Protein AF-A0A6J7RYZ6-F1 (afdb_monomer_lite)

Radius of gyration: 15.86 Å; chains: 1; bounding box: 34×35×38 Å

Secondary structure (DSSP, 8-state):
-------SHHHHHHHHHHHHTT--GGGEEEETTEEEEESSSBEEEEEEPPPEEETTEEEEEEEEEEEEE-S--GGG-HHHHHHHHHTT-SS-EEEEETTTTEEEEEEEEEEETTTHHHHHHHHHHHHHHHTT---TTS-BPPSSGGGGGGSTT--PPP-

pLDDT: mean 81.86, std 18.03, range [25.12, 97.69]

Sequence (159 aa):
MVMNQLDDLGSRSVAALFEALQVDDLWSVAEERGFTWWSYRLAQRITASPVWSDSSMDCTTVRISTEVVVDVDPETDPCSVIAIANMQSTLSAVVWDPETKRISESCSVVVTDGNFHWLIDVLATAAILENQGLIPSAELAPDSKSDLTRFGDASLPPC

Organism: NCBI:txid449393

Foldseek 3Di:
DDPDPPVDPQQVLQVLLCVLLVADPLQWDDDNRWIWGPPDWWTKIWGKDPWDDDPNWTKIKIKIKTWAAFPADVVVVVVVVQVVVQVVDDQWGFDADPVRRTTITMHIDMDTPVCRPPVSVVVSVVNVVRVPHDHPHHRTRDPDSVCVVVPRPPDDDDD

Structure (mmCIF, N/CA/C/O backbone):
data_AF-A0A6J7RYZ6-F1
#
_entry.id   AF-A0A6J7RYZ6-F1
#
loop_
_atom_site.group_PDB
_atom_site.id
_atom_site.type_symbol
_atom_site.label_atom_id
_atom_site.label_alt_id
_atom_site.label_comp_id
_atom_site.label_asym_id
_atom_site.label_entity_id
_atom_site.label_seq_id
_atom_site.pdbx_PDB_ins_code
_atom_site.Cartn_x
_atom_site.Cartn_y
_atom_site.Cartn_z
_atom_site.occupancy
_atom_site.B_iso_or_equiv
_atom_site.auth_seq_id
_atom_site.auth_comp_id
_atom_site.auth_asym_id
_atom_site.auth_atom_id
_atom_site.pdbx_PDB_model_num
ATOM 1 N N . MET A 1 1 ? -1.330 -18.753 -12.377 1.00 45.03 1 MET A N 1
ATOM 2 C CA . MET A 1 1 ? -2.288 -17.632 -12.440 1.00 45.03 1 MET A CA 1
ATOM 3 C C . MET A 1 1 ? -1.760 -16.648 -13.478 1.00 45.03 1 MET A C 1
ATOM 5 O O . MET A 1 1 ? -0.562 -16.407 -13.474 1.00 45.03 1 MET A O 1
ATOM 9 N N . VAL A 1 2 ? -2.561 -16.193 -14.447 1.00 39.38 2 VAL A N 1
ATOM 10 C CA . VAL A 1 2 ? -2.072 -15.267 -15.489 1.00 39.38 2 VAL A CA 1
ATOM 11 C C . VAL A 1 2 ? -2.109 -13.853 -14.912 1.00 39.38 2 VAL A C 1
ATOM 13 O O . VAL A 1 2 ? -3.164 -13.227 -14.911 1.00 39.38 2 VAL A O 1
ATOM 16 N N . MET A 1 3 ? -0.974 -13.365 -14.401 1.00 47.22 3 MET A N 1
ATOM 17 C CA . MET A 1 3 ? -0.735 -11.925 -14.261 1.00 47.22 3 MET A CA 1
ATOM 18 C C . MET A 1 3 ? -0.872 -11.320 -15.659 1.00 47.22 3 MET A C 1
ATOM 20 O O . MET A 1 3 ? -0.070 -11.610 -16.549 1.00 47.22 3 MET A O 1
ATOM 24 N N . ASN A 1 4 ? -1.946 -10.566 -15.887 1.00 46.28 4 ASN A N 1
ATOM 25 C CA . ASN A 1 4 ? -2.162 -9.863 -17.141 1.00 46.28 4 ASN A CA 1
ATOM 26 C C . ASN A 1 4 ? -0.945 -8.955 -17.395 1.00 46.28 4 ASN A C 1
ATOM 28 O O . ASN A 1 4 ? -0.531 -8.219 -16.504 1.00 46.28 4 ASN A O 1
ATOM 32 N N . GLN A 1 5 ? -0.338 -9.080 -18.575 1.00 46.84 5 GLN A N 1
ATOM 33 C CA . GLN A 1 5 ? 0.918 -8.439 -18.975 1.00 46.84 5 GLN A CA 1
ATOM 34 C C . GLN A 1 5 ? 0.762 -6.912 -19.082 1.00 46.84 5 GLN A C 1
ATOM 36 O O . GLN A 1 5 ? 0.661 -6.355 -20.170 1.00 46.84 5 GLN A O 1
ATOM 41 N N . LEU A 1 6 ? 0.740 -6.226 -17.946 1.00 55.91 6 LEU A N 1
ATOM 42 C CA . LEU A 1 6 ? 1.203 -4.850 -17.848 1.00 55.91 6 LEU A CA 1
ATOM 43 C C . LEU A 1 6 ? 2.713 -4.949 -17.614 1.00 55.91 6 LEU A C 1
ATOM 45 O O . LEU A 1 6 ? 3.143 -5.140 -16.485 1.00 55.91 6 LEU A O 1
ATOM 49 N N . ASP A 1 7 ? 3.519 -4.909 -18.674 1.00 76.25 7 ASP A N 1
ATOM 50 C CA . ASP A 1 7 ? 4.991 -4.986 -18.593 1.00 76.25 7 ASP A CA 1
ATOM 51 C C . ASP A 1 7 ? 5.604 -3.619 -18.233 1.00 76.25 7 ASP A C 1
ATOM 53 O O . ASP A 1 7 ? 6.533 -3.128 -18.870 1.00 76.25 7 ASP A O 1
ATOM 57 N N . ASP A 1 8 ? 5.007 -2.943 -17.251 1.00 91.19 8 ASP A N 1
ATOM 58 C CA . ASP A 1 8 ? 5.429 -1.621 -16.805 1.00 91.19 8 ASP A CA 1
ATOM 59 C C . ASP A 1 8 ? 6.101 -1.677 -15.427 1.00 91.19 8 ASP A C 1
ATOM 61 O O . ASP A 1 8 ? 6.044 -2.680 -14.706 1.00 91.19 8 ASP A O 1
ATOM 65 N N . LEU A 1 9 ? 6.774 -0.585 -15.058 1.00 94.06 9 LEU A N 1
ATOM 66 C CA . LEU A 1 9 ? 7.530 -0.487 -13.811 1.00 94.06 9 LEU A CA 1
ATOM 67 C C . LEU A 1 9 ? 6.680 -0.788 -12.561 1.00 94.06 9 LEU A C 1
ATOM 69 O O . LEU A 1 9 ? 7.183 -1.384 -11.606 1.00 94.06 9 LEU A O 1
ATOM 73 N N . GLY A 1 10 ? 5.401 -0.408 -12.559 1.00 94.44 10 GLY A N 1
ATOM 74 C CA . GLY A 1 10 ? 4.484 -0.643 -11.443 1.00 94.44 10 GLY A CA 1
ATOM 75 C C . GLY A 1 10 ? 4.211 -2.126 -11.247 1.00 94.44 10 GLY A C 1
ATOM 76 O O . GLY A 1 10 ? 4.448 -2.667 -10.168 1.00 94.44 10 GLY A O 1
ATOM 77 N N . SER A 1 11 ? 3.798 -2.803 -12.312 1.00 93.38 11 SER A N 1
ATOM 78 C CA . SER A 1 11 ? 3.532 -4.243 -12.293 1.00 93.38 11 SER A CA 1
ATOM 79 C C . SER A 1 11 ? 4.779 -5.069 -11.987 1.00 93.38 11 SER A C 1
ATOM 81 O O . SER A 1 11 ? 4.708 -6.020 -11.210 1.00 93.38 11 SER A O 1
ATOM 83 N N . ARG A 1 12 ? 5.944 -4.673 -12.523 1.00 94.44 12 ARG A N 1
ATOM 84 C CA . ARG A 1 12 ? 7.242 -5.281 -12.180 1.00 94.44 12 ARG A CA 1
ATOM 85 C C . ARG A 1 12 ? 7.554 -5.147 -10.688 1.00 94.44 12 ARG A C 1
ATOM 87 O O . ARG A 1 12 ? 8.056 -6.092 -10.088 1.00 94.44 12 ARG A O 1
ATOM 94 N N . SER A 1 13 ? 7.239 -4.000 -10.083 1.00 95.69 13 SER A N 1
ATOM 95 C CA . SER A 1 13 ? 7.470 -3.753 -8.652 1.00 95.69 13 SER A CA 1
ATOM 96 C C . SER A 1 13 ? 6.551 -4.590 -7.768 1.00 95.69 13 SER A C 1
ATOM 98 O O . SER A 1 13 ? 7.012 -5.192 -6.803 1.00 95.69 13 SER A O 1
ATOM 100 N N . VAL A 1 14 ? 5.267 -4.683 -8.125 1.00 96.25 14 VAL A N 1
ATOM 101 C CA . VAL A 1 14 ? 4.295 -5.534 -7.420 1.00 96.25 14 VAL A CA 1
ATOM 102 C C . VAL A 1 14 ? 4.698 -7.007 -7.509 1.00 96.25 14 VAL A C 1
ATOM 104 O O . VAL A 1 14 ? 4.702 -7.695 -6.492 1.00 96.25 14 VAL A O 1
ATOM 107 N N . ALA A 1 15 ? 5.094 -7.481 -8.694 1.00 94.62 15 ALA A N 1
ATOM 108 C CA . ALA A 1 15 ? 5.557 -8.853 -8.890 1.00 94.62 15 ALA A CA 1
ATOM 109 C C . ALA A 1 15 ? 6.811 -9.164 -8.059 1.00 94.62 15 ALA A C 1
ATOM 111 O O . ALA A 1 15 ? 6.862 -10.178 -7.368 1.00 94.62 15 ALA A O 1
ATOM 112 N N . ALA A 1 16 ? 7.793 -8.259 -8.066 1.00 95.38 16 ALA A N 1
ATOM 113 C CA . ALA A 1 16 ? 9.008 -8.422 -7.277 1.00 95.38 16 ALA A CA 1
ATOM 114 C C . ALA A 1 16 ? 8.720 -8.449 -5.766 1.00 95.38 16 ALA A C 1
ATOM 116 O O . ALA A 1 16 ? 9.335 -9.230 -5.047 1.00 95.38 16 ALA A O 1
ATOM 117 N N . LEU A 1 17 ? 7.758 -7.654 -5.280 1.00 95.88 17 LEU A N 1
ATOM 118 C CA . LEU A 1 17 ? 7.319 -7.709 -3.881 1.00 95.88 17 LEU A CA 1
ATOM 119 C C . LEU A 1 17 ? 6.590 -9.008 -3.542 1.00 95.88 17 LEU A C 1
ATOM 121 O O . LEU A 1 17 ? 6.826 -9.563 -2.472 1.00 95.88 17 LEU A O 1
ATOM 125 N N . PHE A 1 18 ? 5.742 -9.509 -4.440 1.00 95.06 18 PHE A N 1
ATOM 126 C CA . PHE A 1 18 ? 5.071 -10.798 -4.269 1.00 95.06 18 PHE A CA 1
ATOM 127 C C . PHE A 1 18 ? 6.091 -11.934 -4.096 1.00 95.06 18 PHE A C 1
ATOM 129 O O . PHE A 1 18 ? 5.981 -12.749 -3.179 1.00 95.06 18 PHE A O 1
ATOM 136 N N . GLU A 1 19 ? 7.133 -11.943 -4.934 1.00 94.88 19 GLU A N 1
ATOM 137 C CA . GLU A 1 19 ? 8.236 -12.901 -4.837 1.00 94.88 19 GLU A CA 1
ATOM 138 C C . GLU A 1 19 ? 9.074 -12.693 -3.568 1.00 94.88 19 GLU A C 1
ATOM 140 O O . GLU A 1 19 ? 9.326 -13.652 -2.837 1.00 94.88 19 GLU A O 1
ATOM 145 N N . ALA A 1 20 ? 9.485 -11.459 -3.265 1.00 94.38 20 ALA A N 1
ATOM 146 C CA . ALA A 1 20 ? 10.329 -11.152 -2.108 1.00 94.38 20 ALA A CA 1
ATOM 147 C C . ALA A 1 20 ? 9.652 -11.508 -0.773 1.00 94.38 20 ALA A C 1
ATOM 149 O O . ALA A 1 20 ? 10.309 -12.001 0.144 1.00 94.38 20 ALA A O 1
ATOM 150 N N . LEU A 1 21 ? 8.335 -11.308 -0.678 1.00 93.00 21 LEU A N 1
ATOM 151 C CA . LEU A 1 21 ? 7.532 -11.643 0.500 1.00 93.00 21 LEU A CA 1
ATOM 152 C C . LEU A 1 21 ? 7.122 -13.120 0.560 1.00 93.00 21 LEU A C 1
ATOM 154 O O . LEU A 1 21 ? 6.544 -13.538 1.562 1.00 93.00 21 LEU A O 1
ATOM 158 N N . GLN A 1 22 ? 7.443 -13.909 -0.475 1.00 92.75 22 GLN A N 1
ATOM 159 C CA . GLN A 1 22 ? 7.077 -15.326 -0.584 1.00 92.75 22 GLN A CA 1
ATOM 160 C C . GLN A 1 22 ? 5.568 -15.538 -0.387 1.00 92.75 22 GLN A C 1
ATOM 162 O O . GLN A 1 22 ? 5.137 -16.416 0.364 1.00 92.75 22 GLN A O 1
ATOM 167 N N . VAL A 1 23 ? 4.766 -14.695 -1.041 1.00 91.88 23 VAL A N 1
ATOM 168 C CA . VAL A 1 23 ? 3.306 -14.729 -0.928 1.00 91.88 23 VAL A CA 1
ATOM 169 C C . VAL A 1 23 ? 2.769 -16.043 -1.501 1.00 91.88 23 VAL A C 1
ATOM 171 O O . VAL A 1 23 ? 3.155 -16.476 -2.586 1.00 91.88 23 VAL A O 1
ATOM 174 N N . ASP A 1 24 ? 1.865 -16.687 -0.763 1.00 88.31 24 ASP A N 1
ATOM 175 C CA . ASP A 1 24 ? 1.126 -17.856 -1.239 1.00 88.31 24 ASP A CA 1
ATOM 176 C C . ASP A 1 24 ? -0.101 -17.385 -2.034 1.00 88.31 24 ASP A C 1
ATOM 178 O O . ASP A 1 24 ? -0.958 -16.674 -1.499 1.00 88.31 24 ASP A O 1
ATOM 182 N N . ASP A 1 25 ? -0.218 -17.825 -3.292 1.00 86.69 25 ASP A N 1
ATOM 183 C CA . ASP A 1 25 ? -1.382 -17.587 -4.159 1.00 86.69 25 ASP A CA 1
ATOM 184 C C . ASP A 1 25 ? -2.710 -17.895 -3.441 1.00 86.69 25 ASP A C 1
ATOM 186 O O . ASP A 1 25 ? -3.712 -17.216 -3.647 1.00 86.69 25 ASP A O 1
ATOM 190 N N . LEU A 1 26 ? -2.734 -18.907 -2.566 1.00 85.62 26 LEU A N 1
ATOM 191 C CA . LEU A 1 26 ? -3.929 -19.337 -1.836 1.00 85.62 26 LEU A CA 1
ATOM 192 C C . LEU A 1 26 ? -4.350 -18.381 -0.715 1.00 85.62 26 LEU A C 1
ATOM 194 O O . LEU A 1 26 ? -5.464 -18.520 -0.211 1.00 85.62 26 LEU A O 1
ATOM 198 N N . TRP A 1 27 ? -3.468 -17.473 -0.306 1.00 87.06 27 TRP A N 1
ATOM 199 C CA . TRP A 1 27 ? -3.695 -16.463 0.731 1.00 87.06 27 TRP A CA 1
ATOM 200 C C . TRP A 1 27 ? -3.581 -15.048 0.177 1.00 87.06 27 TRP A C 1
ATOM 202 O O . TRP A 1 27 ? -3.318 -14.100 0.918 1.00 87.06 27 TRP A O 1
ATOM 212 N N . SER A 1 28 ? -3.802 -14.907 -1.128 1.00 91.19 28 SER A N 1
ATOM 213 C CA . SER A 1 28 ? -3.821 -13.624 -1.805 1.00 91.19 28 SER A CA 1
ATOM 214 C C . SER A 1 28 ? -4.994 -13.520 -2.772 1.00 91.19 28 SER A C 1
ATOM 216 O O . SER A 1 28 ? -5.542 -14.510 -3.259 1.00 91.19 28 SER A O 1
ATOM 218 N N . VAL A 1 29 ? -5.399 -12.285 -3.027 1.00 91.62 29 VAL A N 1
ATOM 219 C CA . VAL A 1 29 ? -6.380 -11.906 -4.033 1.00 91.62 29 VAL A CA 1
ATOM 220 C C . VAL A 1 29 ? -5.693 -10.900 -4.944 1.00 91.62 29 VAL A C 1
ATOM 222 O O . VAL A 1 29 ? -5.225 -9.858 -4.487 1.00 91.62 29 VAL A O 1
ATOM 225 N N . ALA A 1 30 ? -5.603 -11.232 -6.231 1.00 90.06 30 ALA A N 1
ATOM 226 C CA . ALA A 1 30 ? -5.030 -10.340 -7.229 1.00 90.06 30 ALA A CA 1
ATOM 227 C C . ALA A 1 30 ? -5.969 -9.161 -7.512 1.00 90.06 30 ALA A C 1
ATOM 229 O O . ALA A 1 30 ? -7.185 -9.326 -7.601 1.00 90.06 30 ALA A O 1
ATOM 230 N N . GLU A 1 31 ? -5.379 -7.992 -7.718 1.00 89.75 31 GLU A N 1
ATOM 231 C CA . GLU A 1 31 ? -6.044 -6.759 -8.133 1.00 89.75 31 GLU A CA 1
ATOM 232 C C . GLU A 1 31 ? -5.426 -6.279 -9.459 1.00 89.75 31 GLU A C 1
ATOM 234 O O . GLU A 1 31 ? -4.396 -6.792 -9.899 1.00 89.75 31 GLU A O 1
ATOM 239 N N . GLU A 1 32 ? -6.036 -5.293 -10.124 1.00 87.56 32 GLU A N 1
ATOM 240 C CA . GLU A 1 32 ? -5.596 -4.849 -11.459 1.00 87.56 32 GLU A CA 1
ATOM 241 C C . GLU A 1 32 ? -4.115 -4.429 -11.500 1.00 87.56 32 GLU A C 1
ATOM 243 O O . GLU A 1 32 ? -3.398 -4.777 -12.439 1.00 87.56 32 GLU A O 1
ATOM 248 N N . ARG A 1 33 ? -3.647 -3.701 -10.476 1.00 92.50 33 ARG A N 1
ATOM 249 C CA . ARG A 1 33 ? -2.251 -3.240 -10.343 1.00 92.50 33 ARG A CA 1
ATOM 250 C C . ARG A 1 33 ? -1.703 -3.511 -8.944 1.00 92.50 33 ARG A C 1
ATOM 252 O O . ARG A 1 33 ? -1.050 -2.654 -8.349 1.00 92.50 33 ARG A O 1
ATOM 259 N N . GLY A 1 34 ? -2.023 -4.677 -8.391 1.00 95.19 34 GLY A N 1
ATOM 260 C CA . GLY A 1 34 ? -1.722 -4.990 -7.002 1.00 95.19 34 GLY A CA 1
ATOM 261 C C . GLY A 1 34 ? -2.206 -6.360 -6.556 1.00 95.19 34 GLY A C 1
ATOM 262 O O . GLY A 1 34 ? -2.649 -7.181 -7.358 1.00 95.19 34 GLY A O 1
ATOM 263 N N . PHE A 1 35 ? -2.137 -6.588 -5.254 1.00 94.56 35 PHE A N 1
ATOM 264 C CA . PHE A 1 35 ? -2.771 -7.714 -4.586 1.00 94.56 35 PHE A CA 1
ATOM 265 C C . PHE A 1 35 ? -3.047 -7.372 -3.123 1.00 94.56 35 PHE A C 1
ATOM 267 O O . PHE A 1 35 ? -2.339 -6.574 -2.508 1.00 94.56 35 PHE A O 1
ATOM 274 N N . THR A 1 36 ? -4.051 -8.027 -2.554 1.00 93.31 36 THR A N 1
ATOM 275 C CA . THR A 1 36 ? -4.242 -8.113 -1.104 1.00 93.31 36 THR A CA 1
ATOM 276 C C . THR A 1 36 ? -3.840 -9.507 -0.646 1.00 93.31 36 THR A C 1
ATOM 278 O O . THR A 1 36 ? -4.178 -10.488 -1.304 1.00 93.31 36 THR A O 1
ATOM 281 N N . TRP A 1 37 ? -3.116 -9.625 0.462 1.00 92.25 37 TRP A N 1
ATOM 282 C CA . TRP A 1 37 ? -2.745 -10.914 1.042 1.00 92.25 37 TRP A CA 1
ATOM 283 C C . TRP A 1 37 ? -2.856 -10.916 2.564 1.00 92.25 37 TRP A C 1
ATOM 285 O O . TRP A 1 37 ? -2.851 -9.868 3.210 1.00 92.25 37 TRP A O 1
ATOM 295 N N . TRP A 1 38 ? -2.948 -12.119 3.128 1.00 89.06 38 TRP A N 1
ATOM 296 C CA . TRP A 1 38 ? -3.029 -12.345 4.568 1.00 89.06 38 TRP A CA 1
ATOM 297 C C . TRP A 1 38 ? -1.811 -13.140 5.025 1.00 89.06 38 TRP A C 1
ATOM 299 O O . TRP A 1 38 ? -1.800 -14.369 4.981 1.00 89.06 38 TRP A O 1
ATOM 309 N N . SER A 1 39 ? -0.779 -12.429 5.484 1.00 78.56 39 SER A N 1
ATOM 310 C CA . SER A 1 39 ? 0.449 -13.047 6.005 1.00 78.56 39 SER A CA 1
ATOM 311 C C . SER A 1 39 ? 0.198 -13.842 7.293 1.00 78.56 39 SER A C 1
ATOM 313 O O . SER A 1 39 ? 0.835 -14.866 7.538 1.00 78.56 39 SER A O 1
ATOM 315 N N . TYR A 1 40 ? -0.759 -13.389 8.111 1.00 76.69 40 TYR A N 1
ATOM 316 C CA . TYR A 1 40 ? -1.292 -14.140 9.245 1.00 76.69 40 TYR A CA 1
ATOM 317 C C . TYR A 1 40 ? -2.698 -13.680 9.633 1.00 76.69 40 TYR A C 1
ATOM 319 O O . TYR A 1 40 ? -3.653 -14.409 9.406 1.00 76.69 40 TYR A O 1
ATOM 327 N N . ARG A 1 41 ? -2.825 -12.495 10.252 1.00 76.31 41 ARG A N 1
ATOM 328 C CA . ARG A 1 41 ? -4.104 -11.973 10.768 1.00 76.31 41 ARG A CA 1
ATOM 329 C C . ARG A 1 41 ? -4.603 -10.736 10.056 1.00 76.31 41 ARG A C 1
ATOM 331 O O . ARG A 1 41 ? -5.802 -10.529 10.081 1.00 76.31 41 ARG A O 1
ATOM 338 N N . LEU A 1 42 ? -3.722 -9.932 9.483 1.00 82.94 42 LEU A N 1
ATOM 339 C CA . LEU A 1 42 ? -4.093 -8.653 8.895 1.00 82.94 42 LEU A CA 1
ATOM 340 C C . LEU A 1 42 ? -4.147 -8.785 7.379 1.00 82.94 42 LEU A C 1
ATOM 342 O O . LEU A 1 42 ? -3.307 -9.470 6.788 1.00 82.94 42 LEU A O 1
ATOM 346 N N . ALA A 1 43 ? -5.130 -8.125 6.776 1.00 88.25 43 ALA A N 1
ATOM 347 C CA . ALA A 1 43 ? -5.129 -7.868 5.348 1.00 88.25 43 ALA A CA 1
ATOM 348 C C . ALA A 1 43 ? -4.076 -6.794 5.043 1.00 88.25 43 ALA A C 1
ATOM 350 O O . ALA A 1 43 ? -4.165 -5.661 5.525 1.00 88.25 43 ALA A O 1
ATOM 351 N N . GLN A 1 44 ? -3.083 -7.151 4.234 1.00 91.56 44 GLN A N 1
ATOM 352 C CA . GLN A 1 44 ? -2.108 -6.213 3.698 1.00 91.56 44 GLN A CA 1
ATOM 353 C C . GLN A 1 44 ? -2.315 -6.095 2.195 1.00 91.56 44 GLN A C 1
ATOM 355 O O . GLN A 1 44 ? -2.328 -7.088 1.470 1.00 91.56 44 GLN A O 1
ATOM 360 N N . ARG A 1 45 ? -2.470 -4.867 1.720 1.00 94.06 45 ARG A N 1
ATOM 361 C CA . ARG A 1 45 ? -2.658 -4.546 0.311 1.00 94.06 45 ARG A CA 1
ATOM 362 C C . ARG A 1 45 ? -1.400 -3.895 -0.245 1.00 94.06 45 ARG A C 1
ATOM 364 O O . ARG A 1 45 ? -0.870 -2.959 0.345 1.00 94.06 45 ARG A O 1
ATOM 371 N N . ILE A 1 46 ? -0.947 -4.372 -1.399 1.00 95.75 46 ILE A N 1
ATOM 372 C CA . ILE A 1 46 ? 0.181 -3.823 -2.151 1.00 95.75 46 ILE A CA 1
ATOM 373 C C . ILE A 1 46 ? -0.331 -3.396 -3.520 1.00 95.75 46 ILE A C 1
ATOM 375 O O . ILE A 1 46 ? -0.861 -4.211 -4.268 1.00 95.75 46 ILE A O 1
ATOM 379 N N . THR A 1 47 ? -0.169 -2.120 -3.858 1.00 96.62 47 THR A N 1
ATOM 380 C CA . THR A 1 47 ? -0.625 -1.550 -5.134 1.00 96.62 47 THR A CA 1
ATOM 381 C C . THR A 1 47 ? 0.444 -0.685 -5.778 1.00 96.62 47 THR A C 1
ATOM 383 O O . THR A 1 47 ? 1.317 -0.138 -5.102 1.00 96.62 47 THR A O 1
ATOM 386 N N . ALA A 1 48 ? 0.349 -0.527 -7.093 1.00 96.88 48 ALA A N 1
ATOM 387 C CA . ALA A 1 48 ? 1.113 0.443 -7.857 1.00 96.88 48 ALA A CA 1
ATOM 388 C C . ALA A 1 48 ? 0.178 1.416 -8.589 1.00 96.88 48 ALA A C 1
ATOM 390 O O . ALA A 1 48 ? -0.778 1.003 -9.253 1.00 96.88 48 ALA A O 1
ATOM 391 N N . SER A 1 49 ? 0.490 2.713 -8.539 1.00 96.00 49 SER A N 1
ATOM 392 C CA . SER A 1 49 ? -0.154 3.731 -9.379 1.00 96.00 49 SER A CA 1
ATOM 393 C C . SER A 1 49 ? 0.234 3.553 -10.847 1.00 96.00 49 SER A C 1
ATOM 395 O O . SER A 1 49 ? 1.341 3.074 -11.105 1.00 96.00 49 SER A O 1
ATOM 397 N N . PRO A 1 50 ? -0.586 3.978 -11.825 1.00 94.31 50 PRO A N 1
ATOM 398 C CA . PRO A 1 50 ? -0.153 4.057 -13.221 1.00 94.31 50 PRO A CA 1
ATOM 399 C C . PRO A 1 50 ? 1.215 4.734 -13.359 1.00 94.31 50 PRO A C 1
ATOM 401 O O . PRO A 1 50 ? 1.547 5.625 -12.568 1.00 94.31 50 PRO A O 1
ATOM 404 N N . VAL A 1 51 ? 2.002 4.299 -14.347 1.00 95.00 51 VAL A N 1
ATOM 405 C CA . VAL A 1 51 ? 3.299 4.921 -14.628 1.00 95.00 51 VAL A CA 1
ATOM 406 C C . VAL A 1 51 ? 3.076 6.359 -15.084 1.00 95.00 51 VAL A C 1
ATOM 408 O O . VAL A 1 51 ? 2.236 6.637 -15.940 1.00 95.00 51 VAL A O 1
ATOM 411 N N . TRP A 1 52 ? 3.839 7.270 -14.499 1.00 94.50 52 TRP A N 1
ATOM 412 C CA . TRP A 1 52 ? 3.900 8.678 -14.858 1.00 94.50 52 TRP A CA 1
ATOM 413 C C . TRP A 1 52 ? 5.357 9.060 -15.099 1.00 94.50 52 TRP A C 1
ATOM 415 O O . TRP A 1 52 ? 6.262 8.418 -14.573 1.00 94.50 52 TRP A O 1
ATOM 425 N N . SER A 1 53 ? 5.599 10.092 -15.902 1.00 93.00 53 SER A N 1
ATOM 426 C CA . SER A 1 53 ? 6.966 10.497 -16.235 1.00 93.00 53 SER A CA 1
ATOM 427 C C . SER A 1 53 ? 7.373 11.762 -15.481 1.00 93.00 53 SER A C 1
ATOM 429 O O . SER A 1 53 ? 6.661 12.766 -15.522 1.00 93.00 53 SER A O 1
ATOM 431 N N . ASP A 1 54 ? 8.556 11.743 -14.868 1.00 89.38 54 ASP A N 1
ATOM 432 C CA . ASP A 1 54 ? 9.263 12.934 -14.391 1.00 89.38 54 ASP A CA 1
ATOM 433 C C . ASP A 1 54 ? 10.504 13.149 -15.247 1.00 89.38 54 ASP A C 1
ATOM 435 O O . ASP A 1 54 ? 11.412 12.325 -15.241 1.00 89.38 54 ASP A O 1
ATOM 439 N N . SER A 1 55 ? 10.579 14.255 -15.988 1.00 87.19 55 SER A N 1
ATOM 440 C CA . SER A 1 55 ? 11.809 14.614 -16.707 1.00 87.19 55 SER A CA 1
ATOM 441 C C . SER A 1 55 ? 12.354 13.475 -17.595 1.00 87.19 55 SER A C 1
ATOM 443 O O . SER A 1 55 ? 13.562 13.251 -17.647 1.00 87.19 55 SER A O 1
ATOM 445 N N . SER A 1 56 ? 11.464 12.756 -18.298 1.00 84.94 56 SER A N 1
ATOM 446 C CA . SER A 1 56 ? 11.721 11.545 -19.117 1.00 84.94 56 SER A CA 1
ATOM 447 C C . SER A 1 56 ? 12.110 10.260 -18.366 1.00 84.94 56 SER A C 1
ATOM 449 O O . SER A 1 56 ? 12.459 9.269 -19.000 1.00 84.94 56 SER A O 1
ATOM 451 N N . MET A 1 57 ? 12.022 10.257 -17.037 1.00 90.94 57 MET A N 1
ATOM 452 C CA . MET A 1 57 ? 12.139 9.070 -16.195 1.00 90.94 57 MET A CA 1
ATOM 453 C C . MET A 1 57 ? 10.753 8.504 -15.908 1.00 90.94 57 MET A C 1
ATOM 455 O O . MET A 1 57 ? 9.870 9.244 -15.479 1.00 90.94 57 MET A O 1
ATOM 459 N N . ASP A 1 58 ? 10.579 7.203 -16.113 1.00 93.25 58 ASP A N 1
ATOM 460 C CA . ASP A 1 58 ? 9.353 6.515 -15.729 1.00 93.25 58 ASP A CA 1
ATOM 461 C C . ASP A 1 58 ? 9.332 6.276 -14.218 1.00 93.25 58 ASP A C 1
ATOM 463 O O . ASP A 1 58 ? 10.283 5.761 -13.619 1.00 93.25 58 ASP A O 1
ATOM 467 N N . CYS A 1 59 ? 8.220 6.673 -13.614 1.00 96.19 59 CYS A N 1
ATOM 468 C CA . CYS A 1 59 ? 7.978 6.654 -12.187 1.00 96.19 59 CYS A CA 1
ATOM 469 C C . CYS A 1 59 ? 6.654 5.943 -11.900 1.00 96.19 59 CYS A C 1
ATOM 471 O O . CYS A 1 59 ? 5.681 6.048 -12.644 1.00 96.19 59 CYS A O 1
ATOM 473 N N . THR A 1 60 ? 6.590 5.246 -10.775 1.00 97.25 60 THR A N 1
ATOM 474 C CA . THR A 1 60 ? 5.356 4.656 -10.251 1.00 97.25 60 THR A CA 1
ATOM 475 C C . THR A 1 60 ? 5.351 4.799 -8.742 1.00 97.25 60 THR A C 1
ATOM 477 O O . THR A 1 60 ? 6.386 4.638 -8.101 1.00 97.25 60 THR A O 1
ATOM 480 N N . THR A 1 61 ? 4.199 5.072 -8.147 1.00 97.69 61 THR A N 1
ATOM 481 C CA . THR A 1 61 ? 4.066 5.041 -6.691 1.00 97.69 61 THR A CA 1
ATOM 482 C C . THR A 1 61 ? 3.653 3.640 -6.280 1.00 97.69 61 THR A C 1
ATOM 484 O O . THR A 1 61 ? 2.586 3.183 -6.681 1.00 97.69 61 THR A O 1
ATOM 487 N N . VAL A 1 62 ? 4.482 2.960 -5.493 1.00 97.38 62 VAL A N 1
ATOM 488 C CA . VAL A 1 62 ? 4.108 1.708 -4.829 1.00 97.38 62 VAL A CA 1
ATOM 489 C C . VAL A 1 62 ? 3.614 2.042 -3.432 1.00 97.38 62 VAL A C 1
ATOM 491 O O . VAL A 1 62 ? 4.283 2.769 -2.694 1.00 97.38 62 VAL A O 1
ATOM 494 N N . ARG A 1 63 ? 2.440 1.520 -3.082 1.00 96.56 63 ARG A N 1
ATOM 495 C CA . ARG A 1 63 ? 1.841 1.645 -1.757 1.00 96.56 63 ARG A CA 1
ATOM 496 C C . ARG A 1 63 ? 1.662 0.270 -1.138 1.00 96.56 63 ARG A C 1
ATOM 498 O O . ARG A 1 63 ? 1.114 -0.625 -1.776 1.00 96.56 63 ARG A O 1
ATOM 505 N N . ILE A 1 64 ? 2.081 0.154 0.111 1.00 95.12 64 ILE A N 1
ATOM 506 C CA . ILE A 1 64 ? 1.802 -0.969 0.998 1.00 95.12 64 ILE A CA 1
ATOM 507 C C . ILE A 1 64 ? 0.893 -0.411 2.080 1.00 95.12 64 ILE A C 1
ATOM 509 O O . ILE A 1 64 ? 1.169 0.662 2.610 1.00 95.12 64 ILE A O 1
ATOM 513 N N . SER A 1 65 ? -0.227 -1.070 2.333 1.00 92.75 65 SER A N 1
ATOM 514 C CA . SER A 1 65 ? -1.151 -0.662 3.380 1.00 92.75 65 SER A CA 1
ATOM 515 C C . SER A 1 65 ? -1.673 -1.874 4.123 1.00 92.75 65 SER A C 1
ATOM 517 O O . SER A 1 65 ? -2.318 -2.731 3.515 1.00 92.75 65 SER A O 1
ATOM 519 N N . THR A 1 66 ? -1.438 -1.917 5.425 1.00 90.88 66 THR A N 1
ATOM 520 C CA . THR A 1 66 ? -1.993 -2.925 6.321 1.00 90.88 66 THR A CA 1
ATOM 521 C C . THR A 1 66 ? -3.105 -2.304 7.133 1.00 90.88 66 THR A C 1
ATOM 523 O O . THR A 1 66 ? -2.903 -1.325 7.851 1.00 90.88 66 THR A O 1
ATOM 526 N N . GLU A 1 67 ? -4.291 -2.883 7.045 1.00 86.94 67 GLU A N 1
ATOM 527 C CA . GLU A 1 67 ? -5.411 -2.396 7.827 1.00 86.94 67 GLU A CA 1
ATOM 528 C C . GLU A 1 67 ? -5.316 -2.860 9.281 1.00 86.94 67 GLU A C 1
ATOM 530 O O . GLU A 1 67 ? -5.101 -4.041 9.555 1.00 86.94 67 GLU A O 1
ATOM 535 N N . VAL A 1 68 ? -5.497 -1.928 10.219 1.00 85.94 68 VAL A N 1
ATOM 536 C CA . VAL A 1 68 ? -5.316 -2.197 11.653 1.00 85.94 68 VAL A CA 1
ATOM 537 C C . VAL A 1 68 ? -6.579 -1.968 12.487 1.00 85.94 68 VAL A C 1
ATOM 539 O O . VAL A 1 68 ? -6.744 -2.619 13.519 1.00 85.94 68 VAL A O 1
ATOM 542 N N . VAL A 1 69 ? -7.484 -1.078 12.061 1.00 86.12 69 VAL A N 1
ATOM 543 C CA . VAL A 1 69 ? -8.770 -0.829 12.739 1.00 86.12 69 VAL A CA 1
ATOM 544 C C . VAL A 1 69 ? -9.861 -0.522 11.716 1.00 86.12 69 VAL A C 1
ATOM 546 O O . VAL A 1 69 ? -9.673 0.350 10.865 1.00 86.12 69 VAL A O 1
ATOM 549 N N . VAL A 1 70 ? -11.014 -1.178 11.855 1.00 85.06 70 VAL A N 1
ATOM 550 C CA . VAL A 1 70 ? -12.251 -0.864 11.119 1.00 85.06 70 VAL A CA 1
ATOM 551 C C . VAL A 1 70 ? -13.277 -0.156 11.998 1.00 85.06 70 VAL A C 1
ATOM 553 O O . VAL A 1 70 ? -13.168 -0.166 13.224 1.00 85.06 70 VAL A O 1
ATOM 556 N N . ASP A 1 71 ? -14.291 0.434 11.361 1.00 88.25 71 ASP A N 1
ATOM 557 C CA . ASP A 1 71 ? -15.435 1.070 12.024 1.00 88.25 71 ASP A CA 1
ATOM 558 C C . ASP A 1 71 ? -15.035 2.148 13.046 1.00 88.25 71 ASP A C 1
ATOM 560 O O . ASP A 1 71 ? -15.627 2.285 14.118 1.00 88.25 71 ASP A O 1
ATOM 564 N N . VAL A 1 72 ? -14.018 2.939 12.701 1.00 88.12 72 VAL A N 1
ATOM 565 C CA . VAL A 1 72 ? -13.510 4.019 13.550 1.00 88.12 72 VAL A CA 1
ATOM 566 C C . VAL A 1 72 ? -14.571 5.104 13.702 1.00 88.12 72 VAL A C 1
ATOM 568 O O . VAL A 1 72 ? -15.063 5.654 12.713 1.00 88.12 72 VAL A O 1
ATOM 571 N N . ASP A 1 73 ? -14.902 5.432 14.950 1.00 89.94 73 ASP A N 1
ATOM 572 C CA . ASP A 1 73 ? -15.802 6.531 15.289 1.00 89.94 73 ASP A CA 1
ATOM 573 C C . ASP A 1 73 ? -15.067 7.883 15.166 1.00 89.94 73 ASP A C 1
ATOM 575 O O . ASP A 1 73 ? -14.154 8.149 15.957 1.00 89.94 73 ASP A O 1
ATOM 579 N N . PRO A 1 74 ? -15.44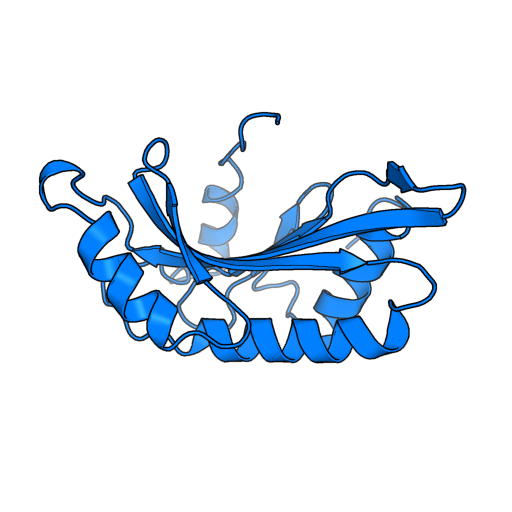3 8.759 14.211 1.00 89.06 74 PRO A N 1
ATOM 580 C CA . PRO A 1 74 ? -14.802 10.062 14.029 1.00 89.06 74 PRO A CA 1
ATOM 581 C C . PRO A 1 74 ? -14.889 10.969 15.263 1.00 89.06 74 PRO A C 1
ATOM 583 O O . PRO A 1 74 ? -14.017 11.815 15.456 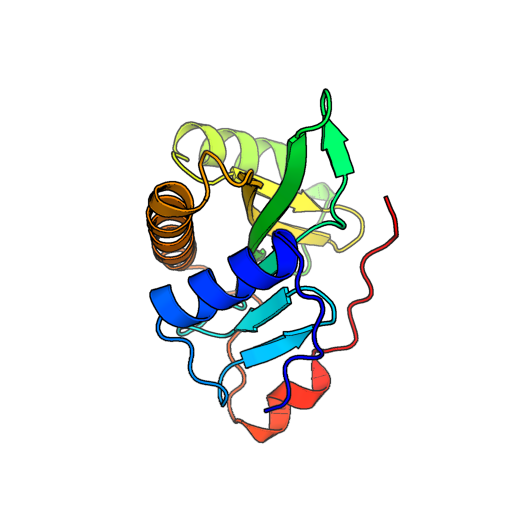1.00 89.06 74 PRO A O 1
ATOM 586 N N . GLU A 1 75 ? -15.899 10.780 16.119 1.00 91.50 75 GLU A N 1
ATOM 587 C CA . GLU A 1 75 ? -16.103 11.590 17.327 1.00 91.50 75 GLU A CA 1
ATOM 588 C C . GLU A 1 75 ? -15.067 11.294 18.426 1.00 91.50 75 GLU A C 1
ATOM 590 O O . GLU A 1 75 ? -14.960 12.036 19.403 1.00 91.50 75 GLU A O 1
ATOM 595 N N . THR A 1 76 ? -14.269 10.231 18.271 1.00 88.25 76 THR A N 1
ATOM 596 C CA . THR A 1 76 ? -13.211 9.852 19.223 1.00 88.25 76 THR A CA 1
ATOM 597 C C . THR A 1 76 ? -11.883 10.584 19.009 1.00 88.25 76 THR A C 1
ATOM 599 O O . THR A 1 76 ? -10.934 10.327 19.745 1.00 88.25 76 THR A O 1
ATOM 602 N N . ASP A 1 77 ? -11.813 11.501 18.036 1.00 88.50 77 ASP A N 1
ATOM 603 C CA . ASP A 1 77 ? -10.588 12.202 17.618 1.00 88.50 77 ASP A CA 1
ATOM 604 C C . ASP A 1 77 ? -9.427 11.242 17.265 1.00 88.50 77 ASP A C 1
ATOM 606 O O . ASP A 1 77 ? -8.369 11.242 17.903 1.00 88.50 77 ASP A O 1
ATOM 610 N N . PRO A 1 78 ? -9.585 10.409 16.218 1.00 88.75 78 PRO A N 1
ATOM 611 C CA . PRO A 1 78 ? -8.555 9.449 15.812 1.00 88.75 78 PRO A CA 1
ATOM 612 C C . PRO A 1 78 ? -7.220 10.119 15.441 1.00 88.75 78 PRO A C 1
ATOM 614 O O . PRO A 1 78 ? -6.154 9.531 15.633 1.00 88.75 78 PRO A O 1
ATOM 617 N N . CYS A 1 79 ? -7.250 11.363 14.954 1.00 89.50 79 CYS A N 1
ATOM 618 C CA . CYS A 1 79 ? -6.060 12.109 14.546 1.00 89.50 79 CYS A CA 1
ATOM 619 C C . CYS A 1 79 ? -5.048 12.307 15.683 1.00 89.50 79 CYS A C 1
ATOM 621 O O . CYS A 1 79 ? -3.842 12.212 15.439 1.00 89.50 79 CYS A O 1
ATOM 623 N N . SER A 1 80 ? -5.496 12.573 16.915 1.00 88.69 80 SER A N 1
ATOM 624 C CA . SER A 1 80 ? -4.575 12.809 18.037 1.00 88.69 80 SER A CA 1
ATOM 625 C C . SER A 1 80 ? -3.826 11.544 18.457 1.00 88.69 80 SER A C 1
ATOM 627 O O . SER A 1 80 ? -2.625 11.601 18.729 1.00 88.69 80 SER A O 1
ATOM 629 N N . VAL A 1 81 ? -4.495 10.390 18.433 1.00 85.81 81 VAL A N 1
ATOM 630 C CA . VAL A 1 81 ? -3.875 9.082 18.701 1.00 85.81 81 VAL A CA 1
ATOM 631 C C . VAL A 1 81 ? -2.859 8.733 17.613 1.00 85.81 81 VAL A C 1
ATOM 633 O O . VAL A 1 81 ? -1.733 8.328 17.908 1.00 85.81 81 VAL A O 1
ATOM 636 N N . ILE A 1 82 ? -3.228 8.953 16.350 1.00 90.00 82 ILE A N 1
ATOM 637 C CA . ILE A 1 82 ? -2.375 8.682 15.188 1.00 90.00 82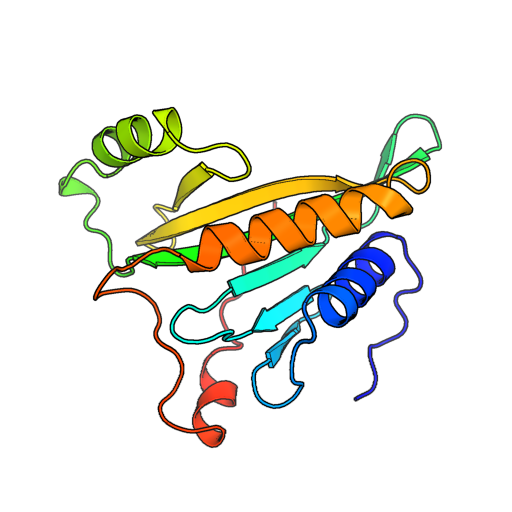 ILE A CA 1
ATOM 638 C C . ILE A 1 82 ? -1.115 9.544 15.195 1.00 90.00 82 ILE A C 1
ATOM 640 O O . ILE A 1 82 ? -0.034 9.049 14.882 1.00 90.00 82 ILE A O 1
ATOM 644 N N . ALA A 1 83 ? -1.222 10.815 15.589 1.00 90.00 83 ALA A N 1
ATOM 645 C CA . ALA A 1 83 ? -0.070 11.705 15.678 1.00 90.00 83 ALA A CA 1
ATOM 646 C C . ALA A 1 83 ? 1.009 11.155 16.627 1.00 90.00 83 ALA A C 1
ATOM 648 O O . ALA A 1 83 ? 2.192 11.201 16.294 1.00 90.00 83 ALA A O 1
ATOM 649 N N . ILE A 1 84 ? 0.609 10.588 17.771 1.00 87.12 84 ILE A N 1
ATOM 650 C CA . ILE A 1 84 ? 1.532 9.970 18.734 1.00 87.12 84 ILE A CA 1
ATOM 651 C C . ILE A 1 84 ? 2.164 8.707 18.141 1.00 87.12 84 ILE A C 1
ATOM 653 O O . ILE A 1 84 ? 3.379 8.540 18.237 1.00 87.12 84 ILE A O 1
ATOM 657 N N . ALA A 1 85 ? 1.368 7.847 17.500 1.00 85.56 85 ALA A N 1
ATOM 658 C CA . ALA A 1 85 ? 1.875 6.633 16.860 1.00 85.56 85 ALA A CA 1
ATOM 659 C C . ALA A 1 85 ? 2.913 6.961 15.770 1.00 85.56 85 ALA A C 1
ATOM 661 O O . ALA A 1 85 ? 4.008 6.402 15.761 1.00 85.56 85 ALA A O 1
ATOM 662 N N . ASN A 1 86 ? 2.625 7.959 14.931 1.00 89.12 86 ASN A N 1
ATOM 663 C CA . ASN A 1 86 ? 3.511 8.393 13.852 1.00 89.12 86 ASN A CA 1
ATOM 664 C C . ASN A 1 86 ? 4.838 8.989 14.330 1.00 89.12 86 ASN A C 1
ATOM 666 O O . ASN A 1 86 ? 5.809 8.963 13.579 1.00 89.12 86 ASN A O 1
ATOM 670 N N . MET A 1 87 ? 4.936 9.477 15.573 1.00 86.81 87 MET A N 1
ATOM 671 C CA . MET A 1 87 ? 6.229 9.892 16.138 1.00 86.81 87 MET A CA 1
ATOM 672 C C . MET A 1 87 ? 7.206 8.721 16.318 1.00 86.81 87 MET A C 1
ATOM 674 O O . MET A 1 87 ? 8.401 8.950 16.504 1.00 86.81 87 MET A O 1
ATOM 678 N N . GLN A 1 88 ? 6.706 7.484 16.309 1.00 82.12 88 GLN A N 1
ATOM 679 C CA . GLN A 1 88 ? 7.493 6.269 16.510 1.00 82.12 88 GLN A CA 1
ATOM 680 C C . GLN A 1 88 ? 7.654 5.453 15.219 1.00 82.12 88 GLN A C 1
ATOM 682 O O . GLN A 1 88 ? 8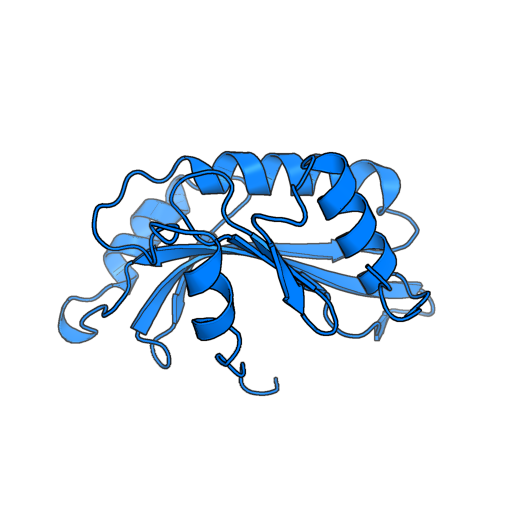.475 4.534 15.179 1.00 82.12 88 GLN A O 1
ATOM 687 N N . SER A 1 89 ? 6.915 5.790 14.161 1.00 82.19 89 SER A N 1
ATOM 688 C CA . SER A 1 89 ? 6.968 5.075 12.888 1.00 82.19 89 SER A CA 1
ATOM 689 C C . SER A 1 89 ? 8.212 5.452 12.080 1.00 82.19 89 SER A C 1
ATOM 691 O O . SER A 1 89 ? 8.610 6.613 12.013 1.00 82.19 89 SER A O 1
ATOM 693 N N . THR A 1 90 ? 8.865 4.450 11.482 1.00 81.06 90 THR A N 1
ATOM 694 C CA . THR A 1 90 ? 10.150 4.633 10.773 1.00 81.06 90 THR A CA 1
ATOM 695 C C . THR A 1 90 ? 10.028 4.462 9.257 1.00 81.06 90 THR A C 1
ATOM 697 O O . THR A 1 90 ? 10.635 5.223 8.511 1.00 81.06 90 THR A O 1
ATOM 700 N N . LEU A 1 91 ? 9.260 3.473 8.789 1.00 85.81 91 LEU A N 1
ATOM 701 C CA . LEU A 1 91 ? 9.107 3.143 7.360 1.00 85.81 91 LEU A CA 1
ATOM 702 C C . LEU A 1 91 ? 7.650 3.141 6.884 1.00 85.81 91 LEU A C 1
ATOM 704 O O . LEU A 1 91 ? 7.387 2.892 5.712 1.00 85.81 91 LEU A O 1
ATOM 708 N N . SER A 1 92 ? 6.722 3.442 7.782 1.00 88.31 92 SER A N 1
ATOM 709 C CA . SER A 1 92 ? 5.291 3.535 7.529 1.00 88.31 92 SER A CA 1
ATOM 710 C C . SER A 1 92 ? 4.737 4.740 8.286 1.00 88.31 92 SER A C 1
ATOM 712 O O . SER A 1 92 ? 5.433 5.373 9.084 1.00 88.31 92 SER A O 1
ATOM 714 N N . ALA A 1 93 ? 3.482 5.067 8.032 1.00 90.75 93 ALA A N 1
ATOM 715 C CA . ALA A 1 93 ? 2.693 5.954 8.863 1.00 90.75 93 ALA A CA 1
ATOM 716 C C . ALA A 1 93 ? 1.340 5.300 9.126 1.00 90.75 93 ALA A C 1
ATOM 718 O O . ALA A 1 93 ? 0.763 4.670 8.245 1.00 90.75 93 ALA A O 1
ATOM 719 N N . VAL A 1 94 ? 0.811 5.486 10.326 1.00 91.00 94 VAL A N 1
ATOM 720 C CA . VAL A 1 94 ? -0.591 5.240 10.627 1.00 91.00 94 VAL A CA 1
ATOM 721 C C . VAL A 1 94 ? -1.409 6.366 9.990 1.00 91.00 94 VAL A C 1
ATOM 723 O O . VAL A 1 94 ? -1.125 7.551 10.187 1.00 91.00 94 VAL A O 1
ATOM 726 N N . VAL A 1 95 ? -2.418 6.002 9.207 1.00 92.06 95 VAL A N 1
ATOM 727 C CA . VAL A 1 95 ? -3.286 6.918 8.463 1.00 92.06 95 VAL A CA 1
ATOM 728 C C . VAL A 1 95 ? -4.736 6.562 8.760 1.00 92.06 95 VAL A C 1
ATOM 730 O O . VAL A 1 95 ? -5.104 5.390 8.726 1.00 92.06 95 VAL A O 1
ATOM 733 N N . TRP A 1 96 ? -5.558 7.573 9.040 1.00 91.88 96 TRP A N 1
ATOM 734 C CA . TRP A 1 96 ? -7.010 7.435 9.115 1.00 91.88 96 TRP A CA 1
ATOM 735 C C . TRP A 1 96 ? -7.640 7.912 7.815 1.00 91.88 96 TRP A C 1
ATOM 737 O O . TRP A 1 96 ? -7.359 9.019 7.353 1.00 91.88 96 TRP A O 1
ATOM 747 N N . ASP A 1 97 ? -8.508 7.076 7.264 1.00 90.56 97 ASP A N 1
ATOM 748 C CA . ASP A 1 97 ? -9.397 7.422 6.171 1.00 90.56 97 ASP A CA 1
ATOM 749 C C . ASP A 1 97 ? -10.822 7.641 6.725 1.00 90.56 97 ASP A C 1
ATOM 751 O O . ASP A 1 97 ? -11.461 6.686 7.188 1.00 90.56 97 ASP A O 1
ATOM 755 N N . PRO A 1 98 ? -11.336 8.886 6.714 1.00 88.94 98 PRO A N 1
ATOM 756 C CA . PRO A 1 98 ? -12.670 9.198 7.216 1.00 88.94 98 PRO A CA 1
ATOM 757 C C . PRO A 1 98 ? -13.798 8.665 6.323 1.00 88.94 98 PRO A C 1
ATOM 759 O O . PRO A 1 98 ? -14.905 8.462 6.824 1.00 88.94 98 PRO A O 1
ATOM 762 N N . GLU A 1 99 ? -13.548 8.435 5.030 1.00 90.12 99 GLU A N 1
ATOM 763 C CA . GLU A 1 99 ? -14.564 7.939 4.097 1.00 90.12 99 GLU A CA 1
ATOM 764 C C . GLU A 1 99 ? -14.835 6.457 4.340 1.00 90.12 99 GLU A C 1
ATOM 766 O O . GLU A 1 99 ? -15.988 6.035 4.450 1.00 90.12 99 GLU A O 1
ATOM 771 N N . THR A 1 100 ? -13.767 5.674 4.496 1.00 86.75 100 THR A N 1
ATOM 772 C CA . THR A 1 100 ? -13.863 4.234 4.767 1.00 86.75 100 THR A CA 1
ATOM 773 C C . THR A 1 100 ? -13.915 3.898 6.257 1.00 86.75 100 THR A C 1
ATOM 775 O O . THR A 1 100 ? -14.161 2.744 6.608 1.00 86.75 100 THR A O 1
ATOM 778 N N . LYS A 1 101 ? -13.731 4.897 7.135 1.00 90.69 101 LYS A N 1
ATOM 779 C CA . LYS A 1 101 ? -13.659 4.768 8.603 1.00 90.69 101 LYS A CA 1
ATOM 780 C C . LYS A 1 101 ? -12.622 3.744 9.062 1.00 90.69 101 LYS A C 1
ATOM 782 O O . LYS A 1 101 ? -12.850 2.997 10.015 1.00 90.69 101 LYS A O 1
ATOM 787 N N . ARG A 1 102 ? -11.482 3.704 8.376 1.00 89.38 102 ARG A N 1
ATOM 788 C CA . ARG A 1 102 ? -10.413 2.734 8.625 1.00 89.38 102 ARG A CA 1
ATOM 789 C C . ARG A 1 102 ? -9.140 3.435 9.048 1.00 89.38 102 ARG A C 1
ATOM 791 O O . ARG A 1 102 ? -8.829 4.530 8.583 1.00 89.38 102 ARG A O 1
ATOM 798 N N . ILE A 1 103 ? -8.400 2.787 9.938 1.00 90.31 103 ILE A N 1
ATOM 799 C CA . ILE A 1 103 ? -7.013 3.134 10.222 1.00 90.31 103 ILE A CA 1
ATOM 800 C C . ILE A 1 103 ? -6.137 2.046 9.620 1.00 90.31 103 ILE A C 1
ATOM 802 O O . ILE A 1 103 ? -6.380 0.855 9.823 1.00 90.31 103 ILE A O 1
ATOM 806 N N . SER A 1 104 ? -5.123 2.466 8.873 1.00 89.88 104 SER A N 1
ATOM 807 C CA . SER A 1 104 ? -4.135 1.584 8.258 1.00 89.88 104 SER A CA 1
ATOM 808 C C . SER A 1 104 ? -2.728 2.060 8.577 1.00 89.88 104 SER A C 1
ATOM 810 O O . SER A 1 104 ? -2.478 3.264 8.624 1.00 89.88 104 SER A O 1
ATOM 812 N N . GLU A 1 105 ? -1.802 1.128 8.744 1.00 91.31 105 GLU A N 1
ATOM 813 C CA . GLU A 1 105 ? -0.394 1.424 8.507 1.00 91.31 105 GLU A CA 1
ATOM 814 C C . GLU A 1 105 ? -0.163 1.496 7.001 1.00 91.31 105 GLU A C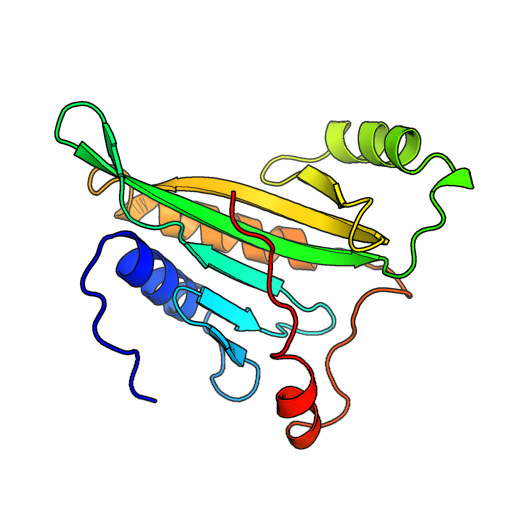 1
ATOM 816 O O . GLU A 1 105 ? -0.744 0.720 6.244 1.00 91.31 105 GLU A O 1
ATOM 821 N N . SER A 1 106 ? 0.605 2.481 6.555 1.00 92.38 106 SER A N 1
ATOM 822 C CA . SER A 1 106 ? 0.804 2.753 5.141 1.00 92.38 106 SER A CA 1
ATOM 823 C C . SER A 1 106 ? 2.222 3.220 4.860 1.00 92.38 106 SER A C 1
ATOM 825 O O . SER A 1 106 ? 2.715 4.185 5.451 1.00 92.38 106 SER A O 1
ATOM 827 N N . CYS A 1 107 ? 2.848 2.572 3.891 1.00 94.06 107 CYS A N 1
ATOM 828 C CA . CYS A 1 107 ? 4.091 2.975 3.266 1.00 94.06 107 CYS A CA 1
ATOM 829 C C . CYS A 1 107 ? 3.796 3.357 1.813 1.00 94.06 107 CYS A C 1
ATOM 831 O O . CYS A 1 107 ? 3.058 2.672 1.106 1.00 94.06 107 CYS A O 1
ATOM 833 N N . SER A 1 108 ? 4.347 4.470 1.334 1.00 94.56 108 SER A N 1
ATOM 834 C CA . SER A 1 108 ? 4.236 4.867 -0.073 1.00 94.56 108 SER A CA 1
ATOM 835 C C . SER A 1 108 ? 5.563 5.421 -0.561 1.00 94.56 108 SER A C 1
ATOM 837 O O . SER A 1 108 ? 6.131 6.315 0.065 1.00 94.56 108 SER A O 1
ATOM 839 N N . VAL A 1 109 ? 6.047 4.914 -1.692 1.00 95.69 109 VAL A N 1
ATOM 840 C CA . VAL A 1 109 ? 7.320 5.343 -2.275 1.00 95.69 109 VAL A CA 1
ATOM 841 C C . VAL A 1 109 ? 7.235 5.431 -3.790 1.00 95.69 109 VAL A C 1
ATOM 843 O O . VAL A 1 109 ? 6.512 4.671 -4.432 1.00 95.69 109 VAL A O 1
ATOM 846 N N . VAL A 1 110 ? 8.001 6.355 -4.366 1.00 96.94 110 VAL A N 1
ATOM 847 C CA . VAL A 1 110 ? 8.190 6.444 -5.813 1.00 96.94 110 VAL A CA 1
ATOM 848 C C . VAL A 1 110 ? 9.319 5.507 -6.234 1.00 96.94 110 VAL A C 1
ATOM 850 O O . VAL A 1 110 ? 10.470 5.656 -5.814 1.00 96.94 110 VAL A O 1
ATOM 853 N N . VAL A 1 111 ? 8.979 4.553 -7.090 1.00 96.88 111 VAL A N 1
ATOM 854 C CA . VAL A 1 111 ? 9.911 3.640 -7.742 1.00 96.88 111 VAL A CA 1
ATOM 855 C C . VAL A 1 111 ? 10.231 4.172 -9.134 1.00 96.88 111 VAL A C 1
ATOM 857 O O . VAL A 1 111 ? 9.346 4.636 -9.852 1.00 96.88 111 VAL A O 1
ATOM 860 N N . THR A 1 112 ? 11.503 4.084 -9.500 1.00 95.81 112 THR A N 1
ATOM 861 C CA . THR A 1 112 ? 12.062 4.364 -10.827 1.00 95.81 112 THR A CA 1
ATOM 862 C C . THR A 1 112 ? 12.970 3.196 -11.211 1.00 95.81 112 THR A C 1
ATOM 864 O O . THR A 1 112 ? 13.421 2.451 -10.336 1.00 95.81 112 THR A O 1
ATOM 867 N N . ASP A 1 113 ? 13.321 3.028 -12.488 1.00 92.44 113 ASP A N 1
ATOM 868 C CA . ASP A 1 113 ? 14.283 1.974 -12.867 1.00 92.44 113 ASP A CA 1
ATOM 869 C C . ASP A 1 113 ? 15.634 2.116 -12.135 1.00 92.44 113 ASP A C 1
ATOM 871 O O . ASP A 1 113 ? 16.315 1.124 -11.876 1.00 92.44 113 ASP A O 1
ATOM 875 N N . GLY A 1 114 ? 16.015 3.340 -11.749 1.00 93.75 114 GLY A N 1
ATOM 876 C CA . GLY A 1 114 ? 17.271 3.617 -11.051 1.00 93.75 114 GLY A CA 1
ATOM 877 C C . GLY A 1 114 ? 17.299 3.178 -9.584 1.00 93.75 114 GLY A C 1
ATOM 878 O O . GLY A 1 114 ? 18.385 2.958 -9.044 1.00 93.75 114 GLY A O 1
ATOM 879 N N . ASN A 1 115 ? 16.141 3.049 -8.926 1.00 95.31 115 ASN A N 1
ATOM 880 C CA . ASN A 1 115 ? 16.061 2.630 -7.522 1.00 95.31 115 ASN A CA 1
ATOM 881 C C . ASN A 1 115 ? 15.392 1.265 -7.311 1.00 95.31 115 ASN A C 1
ATOM 883 O O . ASN A 1 115 ? 15.566 0.684 -6.242 1.00 95.31 115 ASN A O 1
ATOM 887 N N . PHE A 1 116 ? 14.720 0.731 -8.336 1.00 93.31 116 PHE A N 1
ATOM 888 C CA . PHE A 1 116 ? 13.962 -0.518 -8.304 1.00 93.31 116 PHE A CA 1
ATOM 889 C C . PHE A 1 116 ? 14.667 -1.636 -7.525 1.00 93.31 116 PHE A C 1
ATOM 891 O O . PHE A 1 116 ? 14.137 -2.124 -6.536 1.00 93.31 116 PHE A O 1
ATOM 898 N N . HIS A 1 117 ? 15.891 -2.003 -7.914 1.00 89.50 117 HIS A N 1
ATOM 899 C CA . HIS A 1 117 ? 16.548 -3.210 -7.400 1.00 89.50 117 HIS A CA 1
ATOM 900 C C . HIS A 1 117 ? 16.744 -3.226 -5.875 1.00 89.50 117 HIS A C 1
ATOM 902 O O . HIS A 1 117 ? 16.492 -4.247 -5.254 1.00 89.50 117 HIS A O 1
ATOM 908 N N . TRP A 1 118 ? 17.176 -2.117 -5.267 1.00 93.00 118 TRP A N 1
ATOM 909 C CA . TRP A 1 118 ? 17.394 -2.068 -3.814 1.00 93.00 118 TRP A CA 1
ATOM 910 C C . TRP A 1 118 ? 16.138 -1.640 -3.048 1.00 93.00 118 TRP A C 1
ATOM 912 O O . TRP A 1 118 ? 15.987 -1.964 -1.872 1.00 93.00 118 TRP A O 1
ATOM 922 N N . LEU A 1 119 ? 15.238 -0.890 -3.692 1.00 95.31 119 LEU A N 1
ATOM 923 C CA . LEU A 1 119 ? 14.051 -0.357 -3.035 1.00 95.31 119 LEU A CA 1
ATOM 924 C C . LEU A 1 119 ? 13.007 -1.446 -2.763 1.00 95.31 119 LEU A C 1
ATOM 926 O O . LEU A 1 119 ? 12.283 -1.344 -1.775 1.00 95.31 119 LEU A O 1
ATOM 930 N N . ILE A 1 120 ? 12.968 -2.510 -3.573 1.00 94.81 120 ILE A N 1
ATOM 931 C CA . ILE A 1 120 ? 12.107 -3.674 -3.318 1.00 94.81 120 ILE A CA 1
ATOM 932 C C . ILE A 1 120 ? 12.448 -4.341 -1.980 1.00 94.81 120 ILE A C 1
ATOM 934 O O . ILE A 1 120 ? 11.533 -4.634 -1.216 1.00 94.81 120 ILE A O 1
ATOM 938 N N . ASP A 1 121 ? 13.728 -4.497 -1.634 1.00 93.62 121 ASP A N 1
ATOM 939 C CA . ASP A 1 121 ? 14.131 -5.088 -0.347 1.00 93.62 121 ASP A CA 1
ATOM 940 C C . ASP A 1 121 ? 13.702 -4.216 0.847 1.00 93.62 121 ASP A C 1
ATOM 942 O O . ASP A 1 121 ? 13.258 -4.713 1.888 1.00 93.62 121 ASP A O 1
ATOM 946 N N . VAL A 1 122 ? 13.796 -2.891 0.691 1.00 93.94 122 VAL A N 1
ATOM 947 C CA . VAL A 1 122 ? 13.343 -1.927 1.706 1.00 93.94 122 VAL A CA 1
ATOM 948 C C . VAL A 1 122 ? 11.825 -1.988 1.867 1.00 93.94 122 VAL A C 1
ATOM 950 O O . VAL A 1 122 ? 11.330 -2.018 2.992 1.00 93.94 122 VAL A O 1
ATOM 953 N N . LEU A 1 123 ? 11.085 -2.057 0.760 1.00 94.50 123 LEU A N 1
ATOM 954 C CA . LEU A 1 123 ? 9.629 -2.181 0.765 1.00 94.50 123 LEU A CA 1
ATOM 955 C C . LEU A 1 123 ? 9.159 -3.518 1.347 1.00 94.50 123 LEU A C 1
ATOM 957 O O . LEU A 1 123 ? 8.222 -3.535 2.141 1.00 94.50 123 LEU A O 1
ATOM 961 N N . ALA A 1 124 ? 9.836 -4.623 1.035 1.00 93.44 124 ALA A N 1
ATOM 962 C CA . ALA A 1 124 ? 9.561 -5.919 1.650 1.00 93.44 124 ALA A CA 1
ATOM 963 C C . ALA A 1 124 ? 9.802 -5.873 3.169 1.00 93.44 124 ALA A C 1
ATOM 965 O O . ALA A 1 124 ? 8.997 -6.381 3.949 1.00 93.44 124 ALA A O 1
ATOM 966 N N . THR A 1 125 ? 10.864 -5.191 3.609 1.00 91.44 125 THR A N 1
ATOM 967 C CA . THR A 1 125 ? 11.124 -4.965 5.038 1.00 91.44 125 THR A CA 1
ATOM 968 C C . THR A 1 125 ? 10.011 -4.139 5.686 1.00 91.44 125 THR A C 1
ATOM 970 O O . THR A 1 125 ? 9.533 -4.507 6.758 1.00 91.44 125 THR A O 1
ATOM 973 N N . ALA A 1 126 ? 9.561 -3.058 5.039 1.00 90.75 126 ALA A N 1
ATOM 974 C CA . ALA A 1 126 ? 8.445 -2.248 5.525 1.00 90.75 126 ALA A CA 1
ATOM 975 C C . ALA A 1 126 ? 7.161 -3.085 5.662 1.00 90.75 126 ALA A C 1
ATOM 977 O O . ALA A 1 126 ? 6.559 -3.089 6.732 1.00 90.75 126 ALA A O 1
ATOM 978 N N . ALA A 1 127 ? 6.816 -3.887 4.649 1.00 90.25 127 ALA A N 1
ATOM 979 C CA . ALA A 1 127 ? 5.658 -4.782 4.688 1.00 90.25 127 ALA A CA 1
ATOM 980 C C . ALA A 1 127 ? 5.700 -5.783 5.854 1.00 90.25 127 ALA A C 1
ATOM 982 O O . ALA A 1 127 ? 4.674 -6.059 6.477 1.00 90.25 127 ALA A O 1
ATOM 983 N N . ILE A 1 128 ? 6.880 -6.327 6.168 1.00 88.69 128 ILE A N 1
ATOM 984 C CA . ILE A 1 128 ? 7.060 -7.238 7.306 1.00 88.69 128 ILE A CA 1
ATOM 985 C C . ILE A 1 128 ? 6.880 -6.497 8.638 1.00 88.69 128 ILE A C 1
ATOM 987 O O . ILE A 1 128 ? 6.291 -7.052 9.566 1.00 88.69 128 ILE A O 1
ATOM 991 N N . LEU A 1 129 ? 7.376 -5.260 8.746 1.00 83.94 129 LEU A N 1
ATOM 992 C CA . LEU A 1 129 ? 7.241 -4.450 9.958 1.00 83.94 129 LEU A CA 1
ATOM 993 C C . LEU A 1 129 ? 5.788 -4.024 10.212 1.00 83.94 129 LEU A C 1
ATOM 995 O O . LEU A 1 129 ? 5.343 -4.121 11.353 1.00 83.94 129 LEU A O 1
ATOM 999 N N . GLU A 1 130 ? 5.033 -3.650 9.173 1.00 79.38 130 GLU A N 1
ATOM 1000 C CA . GLU A 1 130 ? 3.612 -3.273 9.303 1.00 79.38 130 GLU A CA 1
ATOM 1001 C C . GLU A 1 130 ? 2.733 -4.432 9.812 1.00 79.38 130 GLU A C 1
ATOM 1003 O O . GLU A 1 130 ? 1.718 -4.231 10.474 1.00 79.38 130 GLU A O 1
ATOM 1008 N N . ASN A 1 131 ? 3.142 -5.681 9.569 1.00 71.25 131 ASN A N 1
ATOM 1009 C CA . ASN A 1 131 ? 2.422 -6.871 10.033 1.00 71.25 131 ASN A CA 1
ATOM 1010 C C . ASN A 1 131 ? 2.642 -7.202 11.525 1.00 71.25 131 ASN A C 1
ATOM 1012 O O . ASN A 1 131 ? 2.144 -8.222 12.007 1.00 71.25 131 ASN A O 1
ATOM 1016 N N . GLN A 1 132 ? 3.374 -6.372 12.277 1.00 63.38 132 GLN A N 1
ATOM 1017 C CA . GLN A 1 132 ? 3.606 -6.571 13.717 1.00 63.38 132 GLN A CA 1
ATOM 1018 C C . GLN A 1 132 ? 2.499 -5.980 14.607 1.00 63.38 132 GLN A C 1
ATOM 1020 O O . GLN A 1 132 ? 2.502 -6.213 15.820 1.00 63.38 132 GLN A O 1
ATOM 1025 N N . GLY A 1 133 ? 1.543 -5.248 14.024 1.00 57.28 133 GLY A N 1
ATOM 1026 C CA . GLY A 1 133 ? 0.419 -4.649 14.739 1.00 57.28 133 GLY A CA 1
ATOM 1027 C C . GLY A 1 133 ? -0.464 -5.690 15.441 1.00 57.28 133 GLY A C 1
ATOM 1028 O O . GLY A 1 133 ? -1.138 -6.503 14.814 1.00 57.28 133 GLY A O 1
ATOM 1029 N N . LEU A 1 134 ? -0.492 -5.660 16.774 1.00 49.03 134 LEU A N 1
ATOM 1030 C CA . LEU A 1 134 ? -1.431 -6.423 17.602 1.00 49.03 134 LEU A CA 1
ATOM 1031 C C . LEU A 1 134 ? -2.690 -5.581 17.849 1.00 49.03 134 LEU A C 1
ATOM 1033 O O . LEU A 1 134 ? -2.676 -4.767 18.769 1.00 49.03 134 LEU A O 1
ATOM 1037 N N . ILE A 1 135 ? -3.783 -5.779 17.095 1.00 55.44 135 ILE A N 1
ATOM 1038 C CA . ILE A 1 135 ? -5.078 -5.130 17.400 1.00 55.44 135 ILE A CA 1
ATOM 1039 C C . ILE A 1 135 ? -6.278 -6.088 17.181 1.00 55.44 135 ILE A C 1
ATOM 1041 O O . ILE A 1 135 ? -6.312 -6.814 16.190 1.00 55.44 135 ILE A O 1
ATOM 1045 N N . PRO A 1 136 ? -7.269 -6.123 18.103 1.00 50.25 136 PRO A N 1
ATOM 1046 C CA . PRO A 1 136 ? -8.439 -7.018 18.063 1.00 50.25 136 PRO A CA 1
ATOM 1047 C C . PRO A 1 136 ? -9.570 -6.646 17.076 1.00 50.25 136 PRO A C 1
ATOM 1049 O O . PRO A 1 136 ? -10.569 -7.362 17.056 1.00 50.25 136 PRO A O 1
ATOM 1052 N N . SER A 1 137 ? -9.435 -5.578 16.277 1.00 56.81 137 SER A N 1
ATOM 1053 C CA . SER A 1 137 ? -10.520 -5.023 15.435 1.00 56.81 137 SER A CA 1
ATOM 1054 C C . SER A 1 137 ? -10.102 -4.712 13.989 1.00 56.81 137 SER A C 1
ATOM 1056 O O . SER A 1 137 ? -10.663 -3.814 13.367 1.00 56.81 137 SER A O 1
ATOM 1058 N N . ALA A 1 138 ? -9.088 -5.397 13.467 1.00 59.00 138 ALA A N 1
ATOM 1059 C CA . ALA A 1 138 ? -8.718 -5.316 12.054 1.00 59.00 138 ALA A CA 1
ATOM 1060 C C . ALA A 1 138 ? -9.590 -6.249 11.200 1.00 59.00 138 ALA A C 1
ATOM 1062 O O . ALA A 1 138 ? -10.199 -7.182 11.732 1.00 59.00 138 ALA A O 1
ATOM 1063 N N . GLU A 1 139 ? -9.602 -6.060 9.879 1.00 62.34 139 GLU A N 1
ATOM 1064 C CA . GLU A 1 139 ? -10.099 -7.085 8.965 1.00 62.34 139 GLU A CA 1
ATOM 1065 C C . GLU A 1 139 ? -9.210 -8.331 9.054 1.00 62.34 139 GLU A C 1
ATOM 1067 O O . GLU A 1 139 ? -8.063 -8.369 8.596 1.00 62.34 139 GLU A O 1
ATOM 1072 N N . LEU A 1 140 ? -9.745 -9.335 9.753 1.00 62.69 140 LEU A N 1
ATOM 1073 C CA . LEU A 1 140 ? -9.022 -10.546 10.093 1.00 62.69 140 LEU A CA 1
ATOM 1074 C C . LEU A 1 140 ? -8.910 -11.479 8.893 1.00 62.69 140 LEU A C 1
ATOM 1076 O O . LEU A 1 140 ? -9.791 -11.533 8.033 1.00 62.69 140 LEU A O 1
ATOM 1080 N N . ALA A 1 141 ? -7.839 -12.270 8.883 1.00 62.06 141 ALA A N 1
ATOM 1081 C CA . ALA A 1 141 ? -7.721 -13.381 7.958 1.00 62.06 141 ALA A CA 1
ATOM 1082 C C . ALA A 1 141 ? -8.979 -14.259 8.003 1.00 62.06 141 ALA A C 1
ATOM 1084 O O . ALA A 1 141 ? -9.445 -14.601 9.095 1.00 62.06 141 ALA A O 1
ATOM 1085 N N . PRO A 1 142 ? -9.534 -14.620 6.836 1.00 64.88 142 PRO A N 1
ATOM 1086 C CA . PRO A 1 142 ? -10.717 -15.456 6.790 1.00 64.88 142 PRO A CA 1
ATOM 1087 C C . PRO A 1 142 ? -10.444 -16.821 7.427 1.00 64.88 142 PRO A C 1
ATOM 1089 O O . PRO A 1 142 ? -9.375 -17.406 7.241 1.00 64.88 142 PRO A O 1
ATOM 1092 N N . ASP A 1 143 ? -11.450 -17.366 8.117 1.00 61.56 143 ASP A N 1
ATOM 1093 C CA . ASP A 1 143 ? -11.377 -18.687 8.758 1.00 61.56 143 ASP A CA 1
ATOM 1094 C C . ASP A 1 143 ? -11.120 -19.818 7.743 1.00 61.56 143 ASP A C 1
ATOM 1096 O O . ASP A 1 143 ? -10.638 -20.898 8.097 1.00 61.56 143 ASP A O 1
ATOM 1100 N N . SER A 1 144 ? -11.455 -19.590 6.466 1.00 60.31 144 SER A N 1
ATOM 1101 C CA . SER A 1 144 ? -11.293 -20.565 5.393 1.00 60.31 144 SER A CA 1
ATOM 1102 C C . SER A 1 144 ? -10.993 -19.929 4.030 1.00 60.31 144 SER A C 1
ATOM 1104 O O . SER A 1 144 ? -11.429 -18.824 3.713 1.00 60.31 144 SER A O 1
ATOM 1106 N N . LYS A 1 145 ? -10.307 -20.681 3.157 1.00 54.88 145 LYS A N 1
ATOM 1107 C CA . LYS A 1 145 ? -9.945 -20.240 1.792 1.00 54.88 145 LYS A CA 1
ATOM 1108 C C . LYS A 1 145 ? -11.150 -19.896 0.906 1.00 54.88 145 LYS A C 1
ATOM 1110 O O . LYS A 1 145 ? -11.013 -19.115 -0.028 1.00 54.88 145 LYS A O 1
ATOM 1115 N N . SER A 1 146 ? -12.326 -20.463 1.176 1.00 57.47 146 SER A N 1
ATOM 1116 C CA . SER A 1 146 ? -13.559 -20.161 0.433 1.00 57.47 146 SER A CA 1
ATOM 1117 C C . SER A 1 146 ? -14.071 -18.735 0.654 1.00 57.47 146 SER A C 1
ATOM 1119 O O . SER A 1 146 ? -14.765 -18.205 -0.214 1.00 57.47 146 SER A O 1
ATOM 1121 N N . ASP A 1 147 ? -13.714 -18.101 1.772 1.00 59.12 147 ASP A N 1
ATOM 1122 C CA . ASP A 1 147 ? -14.254 -16.794 2.151 1.00 59.12 147 ASP A CA 1
ATOM 1123 C C . ASP A 1 147 ? -13.504 -15.618 1.500 1.00 59.12 147 ASP A C 1
ATOM 1125 O O . ASP A 1 147 ? -14.067 -14.532 1.386 1.00 59.12 147 ASP A O 1
ATOM 1129 N N . LEU A 1 148 ? -12.294 -15.843 0.965 1.00 52.19 148 LEU A N 1
ATOM 1130 C CA . LEU A 1 148 ? -11.462 -14.827 0.293 1.00 52.19 148 LEU A CA 1
ATOM 1131 C C . LEU A 1 148 ? -12.162 -14.142 -0.896 1.00 52.19 148 LEU A C 1
ATOM 1133 O O . LEU A 1 148 ? -11.927 -12.970 -1.173 1.00 52.19 148 LEU A O 1
ATOM 1137 N N . THR A 1 149 ? -13.067 -14.846 -1.582 1.00 50.16 149 THR A N 1
ATOM 1138 C CA . THR A 1 149 ? -13.780 -14.323 -2.765 1.00 50.16 149 THR A CA 1
ATOM 1139 C C . THR A 1 149 ? -14.822 -13.242 -2.452 1.00 50.16 149 THR A C 1
ATOM 1141 O O . THR A 1 149 ? -15.312 -12.598 -3.375 1.00 50.16 149 THR A O 1
ATOM 1144 N N . ARG A 1 150 ? -15.162 -13.014 -1.174 1.00 49.56 150 ARG A N 1
ATOM 1145 C CA . ARG A 1 150 ? -16.146 -11.998 -0.757 1.00 49.56 150 ARG A CA 1
ATOM 1146 C C . ARG A 1 150 ? -15.563 -10.594 -0.568 1.00 49.56 150 ARG A C 1
ATOM 1148 O O . ARG A 1 150 ? -16.335 -9.649 -0.469 1.00 49.56 150 ARG A O 1
ATOM 1155 N N . PHE A 1 151 ? -14.238 -10.457 -0.520 1.00 50.31 151 PHE A N 1
ATOM 1156 C CA . PHE A 1 151 ? -13.564 -9.225 -0.087 1.00 50.31 151 PHE A CA 1
ATOM 1157 C C . PHE A 1 151 ? -13.025 -8.353 -1.240 1.00 50.31 151 PHE A C 1
ATOM 1159 O O . PHE A 1 151 ? -12.494 -7.273 -1.004 1.00 50.31 151 PHE A O 1
ATOM 1166 N N . GLY A 1 152 ? -13.182 -8.785 -2.497 1.00 43.50 152 GLY A N 1
ATOM 1167 C CA . GLY A 1 152 ? -12.632 -8.107 -3.681 1.00 43.50 152 GLY A CA 1
ATOM 1168 C C . GLY A 1 152 ? -13.389 -6.867 -4.188 1.00 43.50 152 GLY A C 1
ATOM 1169 O O . GLY A 1 152 ? -13.005 -6.336 -5.223 1.00 43.50 152 GLY A O 1
ATOM 1170 N N . ASP A 1 153 ? -14.444 -6.406 -3.506 1.00 36.47 153 ASP A N 1
ATOM 1171 C CA . ASP A 1 153 ? -15.364 -5.366 -4.019 1.00 36.47 153 ASP A CA 1
ATOM 1172 C C . ASP A 1 153 ? -15.112 -3.942 -3.473 1.00 36.47 153 ASP A C 1
ATOM 1174 O O . ASP A 1 153 ? -15.897 -3.022 -3.718 1.00 36.47 153 ASP A O 1
ATOM 1178 N N . ALA A 1 154 ? -14.011 -3.708 -2.752 1.00 35.94 154 ALA A N 1
ATOM 1179 C CA . ALA A 1 154 ? -13.659 -2.370 -2.274 1.00 35.94 154 ALA A CA 1
ATOM 1180 C C . ALA A 1 154 ? -13.020 -1.526 -3.395 1.00 35.94 154 ALA A C 1
ATOM 1182 O O . ALA A 1 154 ? -11.804 -1.364 -3.467 1.00 35.94 154 ALA A O 1
ATOM 1183 N N . SER A 1 155 ? -13.857 -0.977 -4.280 1.00 30.38 155 SER A N 1
ATOM 1184 C CA . SER A 1 155 ? -13.470 0.085 -5.215 1.00 30.38 155 SER A CA 1
ATOM 1185 C C . SER A 1 155 ? -12.920 1.285 -4.437 1.00 30.38 155 SER A C 1
ATOM 1187 O O . SER A 1 155 ? -13.670 1.961 -3.734 1.00 30.38 155 SER A O 1
ATOM 1189 N N . LEU A 1 156 ? -11.632 1.588 -4.598 1.00 33.78 156 LEU A N 1
ATOM 1190 C CA . LEU A 1 156 ? -11.070 2.879 -4.195 1.00 33.78 156 LEU A CA 1
ATOM 1191 C C . LEU A 1 156 ? -11.598 3.985 -5.134 1.00 33.78 156 LEU A C 1
ATOM 1193 O O . LEU A 1 156 ? -11.757 3.729 -6.333 1.00 33.78 156 LEU A O 1
ATOM 1197 N N . PRO A 1 157 ? -11.879 5.204 -4.641 1.00 25.12 157 PRO A N 1
ATOM 1198 C CA . PRO A 1 157 ? -12.200 6.331 -5.509 1.00 25.12 157 PRO A CA 1
ATOM 1199 C C . PRO A 1 157 ? -10.971 6.753 -6.342 1.00 25.12 157 PRO A C 1
ATOM 1201 O O . PRO A 1 157 ? -9.834 6.611 -5.879 1.00 25.12 157 PRO A O 1
ATOM 1204 N N . PRO A 1 158 ? -11.169 7.262 -7.575 1.00 29.77 158 PRO A N 1
ATOM 1205 C CA . PRO A 1 158 ? -10.080 7.812 -8.374 1.00 29.77 158 PRO A CA 1
ATOM 1206 C C . PRO A 1 158 ? -9.540 9.098 -7.731 1.00 29.77 158 PRO A C 1
ATOM 1208 O O . PRO A 1 158 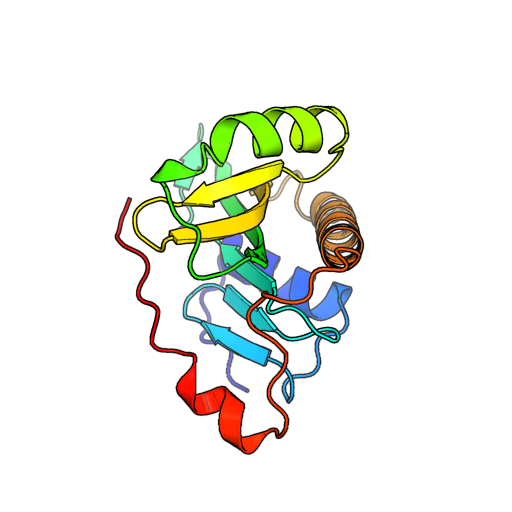? -10.293 9.832 -7.091 1.00 29.77 158 PRO A O 1
ATOM 1211 N N . CYS A 1 159 ? -8.234 9.327 -7.911 1.00 35.44 159 CYS A N 1
ATOM 1212 C CA . CYS A 1 159 ? -7.479 10.478 -7.406 1.00 35.44 159 CYS A CA 1
ATOM 1213 C C . CYS A 1 159 ? -8.112 11.840 -7.718 1.00 35.44 159 CYS A C 1
ATOM 1215 O O . CYS A 1 159 ? -8.654 12.007 -8.836 1.00 35.44 159 CYS A O 1
#